Protein AF-A0A7C1NDU7-F1 (afdb_monomer)

Foldseek 3Di:
DDPVVVVVVVVVVVVVVVVVPVPPPVVVVVVVVVVVVVVVVVVVVVVVVVVVVVVVVVVVVVVVVVVVVVVVVVVVVVVVVVVVVVVVVVCVVVVPPCPDDDDCDCVQWPDDVVGPDTDPSNVVVVVVVVVVVVVVPDDDDDDDDDDDDPVD

Secondary structure (DSSP, 8-state):
--HHHHHHHHHHHHHHHHHSTTHHHHHHHHHHHHHHHHHHHHHHHHHHHHHHHHHHHHHHHHHHHHHHHHHHHHHHHHHHHHHHHHHHHHHHHHTT---------TTT-PBPTT--PBPHHHHHHHHHHHHHHHHHT------------TT-

Solvent-accessible surface area (backbone atoms only — not comparable to full-atom values): 9144 Å² total; per-residue (Å²): 134,62,71,68,59,53,55,50,52,53,51,52,54,53,55,55,58,62,67,68,68,67,58,67,62,57,50,54,51,52,51,52,53,49,53,54,46,51,56,49,48,55,53,46,51,53,52,49,53,52,48,53,51,53,49,52,55,48,54,50,49,53,52,51,50,52,50,50,53,54,50,50,52,51,52,51,52,51,51,48,54,52,50,53,49,52,51,50,49,51,47,56,59,73,62,55,74,83,87,78,88,83,79,88,44,73,94,65,53,55,59,53,87,90,44,88,58,72,43,72,68,34,51,56,51,51,51,55,52,50,52,51,53,58,74,64,70,65,95,79,87,86,85,87,83,87,83,74,64,100,84,93

Sequence (152 aa):
MNKNKIIFLVGAMFLIGLITNTGCATKKYVLGEAAALDQKIEGMETAVEENQKRIKEHDERLTTLGSLITQHQSELNQQKSELDSQISDVRRFAQGKLILQEILRNDEAKFEFESYELGGETKVALDRFVETLIAQNKGLYLEIQGHADSSG

Structure (mmCIF, N/CA/C/O backbone):
data_AF-A0A7C1NDU7-F1
#
_entry.id   AF-A0A7C1NDU7-F1
#
loop_
_atom_site.group_PDB
_atom_site.id
_atom_site.type_symbol
_atom_site.label_atom_id
_atom_site.label_alt_id
_atom_site.label_comp_id
_atom_site.label_asym_id
_atom_site.label_entity_id
_atom_site.label_seq_id
_atom_site.pdbx_PDB_ins_code
_atom_site.Cartn_x
_atom_site.Cartn_y
_atom_site.Cartn_z
_atom_site.occupancy
_atom_site.B_iso_or_equiv
_atom_site.auth_seq_id
_atom_site.auth_comp_id
_atom_site.auth_asym_id
_atom_site.auth_atom_id
_atom_site.pdbx_PDB_model_num
ATOM 1 N N . MET A 1 1 ? 75.231 -6.221 -103.189 1.00 53.34 1 MET A N 1
ATOM 2 C CA . MET A 1 1 ? 74.517 -6.630 -101.961 1.00 53.34 1 MET A CA 1
ATOM 3 C C . MET A 1 1 ? 73.070 -6.937 -102.340 1.00 53.34 1 MET A C 1
ATOM 5 O O . MET A 1 1 ? 72.410 -6.082 -102.911 1.00 53.34 1 MET A O 1
ATOM 9 N N . ASN A 1 2 ? 72.652 -8.197 -102.193 1.00 52.44 2 ASN A N 1
ATOM 10 C CA . ASN A 1 2 ? 71.520 -8.794 -102.917 1.00 52.44 2 ASN A CA 1
ATOM 11 C C . ASN A 1 2 ? 70.164 -8.162 -102.558 1.00 52.44 2 ASN A C 1
ATOM 13 O O . ASN A 1 2 ? 69.855 -8.019 -101.376 1.00 52.44 2 ASN A O 1
ATOM 17 N N . LYS A 1 3 ? 69.337 -7.861 -103.574 1.00 61.31 3 LYS A N 1
ATOM 18 C CA . LYS A 1 3 ? 67.985 -7.269 -103.449 1.00 61.31 3 LYS A CA 1
ATOM 19 C C . LYS A 1 3 ? 67.100 -7.987 -102.414 1.00 61.31 3 LYS A C 1
ATOM 21 O O . LYS A 1 3 ? 66.358 -7.332 -101.691 1.00 61.31 3 LYS A O 1
ATOM 26 N N . ASN A 1 4 ? 67.275 -9.299 -102.244 1.00 62.75 4 ASN A N 1
ATOM 27 C CA . ASN A 1 4 ? 66.545 -10.098 -101.253 1.00 62.75 4 ASN A CA 1
ATOM 28 C C . ASN A 1 4 ? 66.889 -9.739 -99.795 1.00 62.75 4 ASN A C 1
ATOM 30 O O . ASN A 1 4 ? 66.019 -9.825 -98.938 1.00 62.75 4 ASN A O 1
ATOM 34 N N . LYS A 1 5 ? 68.116 -9.282 -99.498 1.00 60.59 5 LYS A N 1
ATOM 35 C CA . LYS A 1 5 ? 68.491 -8.822 -98.146 1.00 60.59 5 LYS A CA 1
ATOM 36 C C . LYS A 1 5 ? 67.871 -7.466 -97.804 1.00 60.59 5 LYS A C 1
ATOM 38 O O . LYS A 1 5 ? 67.535 -7.242 -96.650 1.00 60.59 5 LYS A O 1
ATOM 43 N N . ILE A 1 6 ? 67.687 -6.590 -98.796 1.00 65.31 6 ILE A N 1
ATOM 44 C CA . ILE A 1 6 ? 67.031 -5.285 -98.614 1.00 65.31 6 ILE A CA 1
ATOM 45 C C . ILE A 1 6 ? 65.526 -5.478 -98.399 1.00 65.31 6 ILE A C 1
ATOM 47 O O . ILE A 1 6 ? 64.968 -4.884 -97.486 1.00 65.31 6 ILE A O 1
ATOM 51 N N . ILE A 1 7 ? 64.886 -6.373 -99.159 1.00 65.94 7 ILE A N 1
ATOM 52 C CA . ILE A 1 7 ? 63.466 -6.716 -98.971 1.00 65.94 7 ILE A CA 1
ATOM 53 C C . ILE A 1 7 ? 63.230 -7.343 -97.588 1.00 65.94 7 ILE A C 1
ATOM 55 O O . ILE A 1 7 ? 62.261 -6.999 -96.918 1.00 65.94 7 ILE A O 1
ATOM 59 N N . PHE A 1 8 ? 64.144 -8.199 -97.121 1.00 67.06 8 PHE A N 1
ATOM 60 C CA . PHE A 1 8 ? 64.045 -8.801 -95.790 1.00 67.06 8 PHE A CA 1
ATOM 61 C C . PHE A 1 8 ? 64.259 -7.779 -94.658 1.00 67.06 8 PHE A C 1
ATOM 63 O O . PHE A 1 8 ? 63.534 -7.804 -93.669 1.00 67.06 8 PHE A O 1
ATOM 70 N N . LEU A 1 9 ? 65.199 -6.837 -94.816 1.00 65.06 9 LEU A N 1
ATOM 71 C CA . LEU A 1 9 ? 65.431 -5.758 -93.845 1.00 65.06 9 LEU A CA 1
ATOM 72 C C . LEU A 1 9 ? 64.267 -4.760 -93.779 1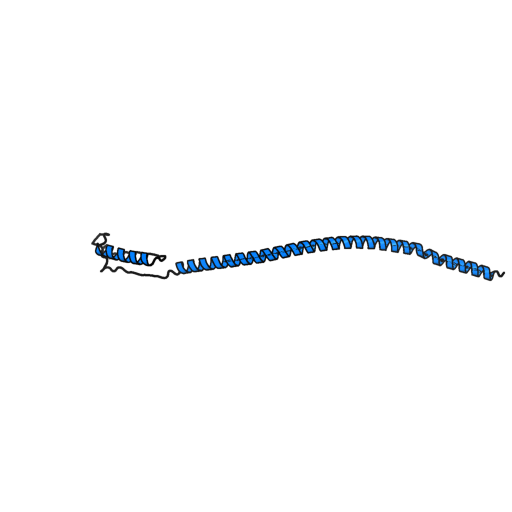.00 65.06 9 LEU A C 1
ATOM 74 O O . LEU A 1 9 ? 63.861 -4.374 -92.687 1.00 65.06 9 LEU A O 1
ATOM 78 N N . VAL A 1 10 ? 63.696 -4.381 -94.925 1.00 67.75 10 VAL A N 1
ATOM 79 C CA . VAL A 1 10 ? 62.535 -3.478 -94.986 1.00 67.75 10 VAL A CA 1
ATOM 80 C C . VAL A 1 10 ? 61.280 -4.167 -94.439 1.00 67.75 10 VAL A C 1
ATOM 82 O O . VAL A 1 10 ? 60.537 -3.556 -93.675 1.00 67.75 10 VAL A O 1
ATOM 85 N N . GLY A 1 11 ? 61.080 -5.454 -94.742 1.00 68.56 11 GLY A N 1
ATOM 86 C CA . GLY A 1 11 ? 59.982 -6.250 -94.186 1.00 68.56 11 GLY A CA 1
ATOM 87 C C . GLY A 1 11 ? 60.074 -6.421 -92.667 1.00 68.56 11 GLY A C 1
ATOM 88 O O . GLY A 1 11 ? 59.079 -6.241 -91.970 1.00 68.56 11 GLY A O 1
ATOM 89 N N . ALA A 1 12 ? 61.271 -6.689 -92.135 1.00 67.56 12 ALA A N 1
ATOM 90 C CA . ALA A 1 12 ? 61.493 -6.807 -90.694 1.00 67.56 12 ALA A CA 1
ATOM 91 C C . ALA A 1 12 ? 61.283 -5.472 -89.956 1.00 67.56 12 ALA A C 1
ATOM 93 O O . ALA A 1 12 ? 60.686 -5.449 -88.881 1.00 67.56 12 ALA A O 1
ATOM 94 N N . MET A 1 13 ? 61.702 -4.348 -90.545 1.00 63.81 13 MET A N 1
ATOM 95 C CA . MET A 1 13 ? 61.521 -3.016 -89.953 1.00 63.81 13 MET A CA 1
ATOM 96 C C . MET A 1 13 ? 60.047 -2.572 -89.955 1.00 63.81 13 MET A C 1
ATOM 98 O O . MET A 1 13 ? 59.593 -1.938 -89.003 1.00 63.81 13 MET A O 1
ATOM 102 N N . PHE A 1 14 ? 59.275 -2.968 -90.972 1.00 63.19 14 PHE A N 1
ATOM 103 C CA . PHE A 1 14 ? 57.832 -2.717 -91.037 1.00 63.19 14 PHE A CA 1
ATOM 104 C C . PHE A 1 14 ? 57.047 -3.581 -90.036 1.00 63.19 14 PHE A C 1
ATOM 106 O O . PHE A 1 14 ? 56.108 -3.096 -89.405 1.00 63.19 14 PHE A O 1
ATOM 113 N N . LEU A 1 15 ? 57.469 -4.834 -89.819 1.00 61.66 15 LEU A N 1
ATOM 114 C CA . LEU A 1 15 ? 56.872 -5.707 -88.804 1.00 61.66 15 LEU A CA 1
ATOM 115 C C . LEU A 1 15 ? 57.113 -5.183 -87.378 1.00 61.66 15 LEU A C 1
ATOM 117 O O . LEU A 1 15 ? 56.211 -5.228 -86.548 1.00 61.66 15 LEU A O 1
ATOM 121 N N . ILE A 1 16 ? 58.302 -4.639 -87.101 1.00 61.06 16 ILE A N 1
ATOM 122 C CA . ILE A 1 16 ? 58.634 -4.056 -85.791 1.00 61.06 16 ILE A CA 1
ATOM 123 C C . ILE A 1 16 ? 57.856 -2.748 -85.553 1.00 61.06 16 ILE A C 1
ATOM 125 O O . ILE A 1 16 ? 57.397 -2.509 -84.438 1.00 61.06 16 ILE A O 1
ATOM 129 N N . GLY A 1 17 ? 57.626 -1.938 -86.594 1.00 58.34 17 GLY A N 1
ATOM 130 C CA . GLY A 1 17 ? 56.804 -0.722 -86.508 1.00 58.34 17 GLY A CA 1
ATOM 131 C C . GLY A 1 17 ? 55.307 -0.974 -86.265 1.00 58.34 17 GLY A C 1
ATOM 132 O O . GLY A 1 17 ? 54.624 -0.118 -85.707 1.00 58.34 17 GLY A O 1
ATOM 133 N N . LEU A 1 18 ? 54.791 -2.151 -86.633 1.00 58.00 18 LEU A N 1
ATOM 134 C CA . LEU A 1 18 ? 53.392 -2.535 -86.393 1.00 58.00 18 LEU A CA 1
ATOM 135 C C . LEU A 1 18 ? 53.131 -3.011 -84.954 1.00 58.00 18 LEU A C 1
ATOM 137 O O . LEU A 1 18 ? 52.009 -2.883 -84.469 1.00 58.00 18 LEU A O 1
ATOM 141 N N . ILE A 1 19 ? 54.151 -3.508 -84.247 1.00 58.19 19 ILE A N 1
ATOM 142 C CA . ILE A 1 19 ? 54.003 -4.042 -82.880 1.00 58.19 19 ILE A CA 1
ATOM 143 C C . ILE A 1 19 ? 54.105 -2.930 -81.818 1.00 58.19 19 ILE A C 1
ATOM 145 O O . ILE A 1 19 ? 53.582 -3.074 -80.717 1.00 58.19 19 ILE A O 1
ATOM 149 N N . THR A 1 20 ? 54.705 -1.780 -82.136 1.00 55.38 20 THR A N 1
ATOM 150 C CA . THR A 1 20 ? 54.862 -0.666 -81.180 1.00 55.38 20 THR A CA 1
ATOM 151 C C . THR A 1 20 ? 53.659 0.281 -81.108 1.00 55.38 20 THR A C 1
ATOM 153 O O . THR A 1 20 ? 53.601 1.114 -80.205 1.00 55.38 20 THR A O 1
ATOM 156 N N . ASN A 1 21 ? 52.668 0.149 -82.000 1.00 53.75 21 ASN A N 1
ATOM 157 C CA . ASN A 1 21 ? 51.546 1.094 -82.103 1.00 53.75 21 ASN A CA 1
ATOM 158 C C . ASN A 1 21 ? 50.274 0.675 -81.332 1.00 53.75 21 ASN A C 1
ATOM 160 O O . ASN A 1 21 ? 49.313 1.437 -81.251 1.00 53.75 21 ASN A O 1
ATOM 164 N N . THR A 1 22 ? 50.252 -0.513 -80.720 1.00 57.31 22 THR A N 1
ATOM 165 C CA . THR A 1 22 ? 49.107 -1.011 -79.930 1.00 57.31 22 THR A CA 1
ATOM 166 C C . THR A 1 22 ? 49.165 -0.635 -78.443 1.00 57.31 22 THR A C 1
ATOM 168 O O . THR A 1 22 ? 48.233 -0.938 -77.705 1.00 57.31 22 THR A O 1
ATOM 171 N N . GLY A 1 23 ? 50.213 0.066 -77.987 1.00 53.75 23 GLY A N 1
ATOM 172 C CA . GLY A 1 23 ? 50.421 0.412 -76.571 1.00 53.75 23 GLY A CA 1
ATOM 173 C C . GLY A 1 23 ? 49.801 1.735 -76.095 1.00 53.75 23 GLY A C 1
ATOM 174 O O . GLY A 1 23 ? 49.668 1.944 -74.892 1.00 53.75 23 GLY A O 1
ATOM 175 N N . CYS A 1 24 ? 49.402 2.642 -76.994 1.00 57.25 24 CYS A N 1
ATOM 176 C CA . CYS A 1 24 ? 48.897 3.967 -76.597 1.00 57.25 24 CYS A CA 1
ATOM 177 C C . CYS A 1 24 ? 47.388 4.000 -76.291 1.00 57.25 24 CYS A C 1
ATOM 179 O O . CYS A 1 24 ? 46.949 4.835 -75.500 1.00 57.25 24 CYS A O 1
ATOM 181 N N . ALA A 1 25 ? 46.589 3.088 -76.857 1.00 55.19 25 ALA A N 1
ATOM 182 C CA . ALA A 1 25 ? 45.142 3.039 -76.615 1.00 55.19 25 ALA A CA 1
ATOM 183 C C . ALA A 1 25 ? 44.784 2.270 -75.329 1.00 55.19 25 ALA A C 1
ATOM 185 O O . ALA A 1 25 ? 44.011 2.764 -74.509 1.00 55.19 25 ALA A O 1
ATOM 186 N N . THR A 1 26 ? 45.410 1.116 -75.089 1.00 58.38 26 THR A N 1
ATOM 187 C CA . THR A 1 26 ? 45.248 0.328 -73.853 1.00 58.38 26 THR A CA 1
ATOM 188 C C . THR A 1 26 ? 45.771 1.070 -72.631 1.00 58.38 26 THR A C 1
ATOM 190 O O . THR A 1 26 ? 45.133 1.029 -71.588 1.00 58.38 26 THR A O 1
ATOM 193 N N . LYS A 1 27 ? 46.868 1.828 -72.747 1.00 57.56 27 LYS A N 1
ATOM 194 C CA . LYS A 1 27 ? 47.390 2.618 -71.623 1.00 57.56 27 LYS A CA 1
ATOM 195 C C . LYS A 1 27 ? 46.431 3.737 -71.205 1.00 57.56 27 LYS A C 1
ATOM 197 O O . LYS A 1 27 ? 46.242 3.942 -70.015 1.00 57.56 27 LYS A O 1
ATOM 202 N N . LYS A 1 28 ? 45.788 4.432 -72.154 1.00 60.66 28 LYS A N 1
ATOM 203 C CA . LYS A 1 28 ? 44.795 5.478 -71.843 1.00 60.66 28 LYS A CA 1
ATOM 204 C C . LYS A 1 28 ? 43.514 4.896 -71.235 1.00 60.66 28 LYS A C 1
ATOM 206 O O . LYS A 1 28 ? 42.971 5.491 -70.313 1.00 60.66 28 LYS A O 1
ATOM 211 N N . TYR A 1 29 ? 43.063 3.742 -71.727 1.00 63.91 29 TYR A N 1
ATOM 212 C CA . TYR A 1 29 ? 41.907 3.031 -71.180 1.00 63.91 29 TYR A CA 1
ATOM 213 C C . TYR A 1 29 ? 42.175 2.536 -69.746 1.00 63.91 29 TYR A C 1
ATOM 215 O O . TYR A 1 29 ? 41.411 2.852 -68.842 1.00 63.91 29 TYR A O 1
ATOM 223 N N . VAL A 1 30 ? 43.323 1.890 -69.507 1.00 64.69 30 VAL A N 1
ATOM 224 C CA . VAL A 1 30 ? 43.740 1.431 -68.168 1.00 64.69 30 VAL A CA 1
ATOM 225 C C . VAL A 1 30 ? 43.979 2.599 -67.207 1.00 64.69 30 VAL A C 1
ATOM 227 O O . VAL A 1 30 ? 43.598 2.506 -66.049 1.00 64.69 30 VAL A O 1
ATOM 230 N N . LEU A 1 31 ? 44.555 3.718 -67.662 1.00 64.44 31 LEU A N 1
ATOM 231 C CA . LEU A 1 31 ? 44.708 4.922 -66.832 1.00 64.44 31 LEU A CA 1
ATOM 232 C C . LEU A 1 31 ? 43.358 5.562 -66.478 1.00 64.44 31 LEU A C 1
ATOM 234 O O . LEU A 1 31 ? 43.199 6.051 -65.366 1.00 64.44 31 LEU A O 1
ATOM 238 N N . GLY A 1 32 ? 42.390 5.557 -67.399 1.00 68.06 32 GLY A N 1
ATOM 239 C CA . GLY A 1 32 ? 41.041 6.064 -67.139 1.00 68.06 32 GLY A CA 1
ATOM 240 C C . GLY A 1 32 ? 40.260 5.185 -66.160 1.00 68.06 32 GLY A C 1
ATOM 241 O O . GLY A 1 32 ? 39.608 5.704 -65.260 1.00 68.06 32 GLY A O 1
ATOM 242 N N . GLU A 1 33 ? 40.361 3.863 -66.298 1.00 66.19 33 GLU A N 1
ATOM 243 C CA . GLU A 1 33 ? 39.688 2.906 -65.414 1.00 66.19 33 GLU A CA 1
ATOM 244 C C . GLU A 1 33 ? 40.368 2.816 -64.036 1.00 66.19 33 GLU A C 1
ATOM 246 O O . GLU A 1 33 ? 39.677 2.714 -63.027 1.00 66.19 33 GLU A O 1
ATOM 251 N N . ALA A 1 34 ? 41.695 2.980 -63.965 1.00 66.44 34 ALA A N 1
ATOM 252 C CA . ALA A 1 34 ? 42.424 3.154 -62.707 1.00 66.44 34 ALA A CA 1
ATOM 253 C C . ALA A 1 34 ? 42.062 4.474 -62.004 1.00 66.44 34 ALA A C 1
ATOM 255 O O . ALA A 1 34 ? 41.830 4.465 -60.804 1.00 66.44 34 ALA A O 1
ATOM 256 N N . ALA A 1 35 ? 41.921 5.586 -62.735 1.00 65.62 35 ALA A N 1
ATOM 257 C CA . ALA A 1 35 ? 41.476 6.857 -62.154 1.00 65.62 35 ALA A CA 1
ATOM 258 C C . ALA A 1 35 ? 40.023 6.795 -61.639 1.00 65.62 35 ALA A C 1
ATOM 260 O O . ALA A 1 35 ? 39.710 7.347 -60.587 1.00 65.62 35 ALA A O 1
ATOM 261 N N . ALA A 1 36 ? 39.135 6.093 -62.351 1.00 68.12 36 ALA A N 1
ATOM 262 C CA . ALA A 1 36 ? 37.768 5.844 -61.891 1.00 68.12 36 ALA A CA 1
ATOM 263 C C . ALA A 1 36 ? 37.724 4.909 -60.667 1.00 68.12 36 ALA A C 1
ATOM 265 O O . ALA A 1 36 ? 36.869 5.068 -59.794 1.00 68.12 36 ALA A O 1
ATOM 266 N N . LEU A 1 37 ? 38.642 3.940 -60.593 1.00 63.75 37 LEU A N 1
ATOM 267 C CA . LEU A 1 37 ? 38.791 3.050 -59.446 1.00 63.75 37 LEU A CA 1
ATOM 268 C C . LEU A 1 37 ? 39.339 3.794 -58.222 1.00 63.75 37 LEU A C 1
ATOM 270 O O . LEU A 1 37 ? 38.772 3.625 -57.149 1.00 63.75 37 LEU A O 1
ATOM 274 N N . ASP A 1 38 ? 40.343 4.657 -58.381 1.00 65.50 38 ASP A N 1
ATOM 275 C CA . ASP A 1 38 ? 40.884 5.503 -57.306 1.00 65.50 38 ASP A CA 1
ATOM 276 C C . ASP A 1 38 ? 39.804 6.424 -56.728 1.00 65.50 38 ASP A C 1
ATOM 278 O O . ASP A 1 38 ? 39.615 6.464 -55.516 1.00 65.50 38 ASP A O 1
ATOM 282 N N . GLN A 1 39 ? 39.003 7.074 -57.582 1.00 72.75 39 GLN A N 1
ATOM 283 C CA . GLN A 1 39 ? 37.885 7.910 -57.129 1.00 72.75 39 GLN A CA 1
ATOM 284 C C . GLN A 1 39 ? 36.831 7.101 -56.349 1.00 72.75 39 GLN A C 1
ATOM 286 O O . GLN A 1 39 ? 36.228 7.592 -55.392 1.00 72.75 39 GLN A O 1
ATOM 291 N N . LYS A 1 40 ? 36.592 5.845 -56.745 1.00 73.69 40 LYS A N 1
ATOM 292 C CA . LYS A 1 40 ? 35.685 4.943 -56.027 1.00 73.69 40 LYS A CA 1
ATOM 293 C C . LYS A 1 40 ? 36.292 4.457 -54.708 1.00 73.69 40 LYS A C 1
ATOM 295 O O . LYS A 1 40 ? 35.547 4.320 -53.743 1.00 73.69 40 LYS A O 1
ATOM 300 N N . ILE A 1 41 ? 37.600 4.204 -54.661 1.00 73.12 41 ILE A N 1
ATOM 301 C CA . ILE A 1 41 ? 38.328 3.821 -53.446 1.00 73.12 41 ILE A CA 1
ATOM 302 C C . ILE A 1 41 ? 38.298 4.972 -52.441 1.00 73.12 41 ILE A C 1
ATOM 304 O O . ILE A 1 41 ? 37.877 4.745 -51.317 1.00 73.12 41 ILE A O 1
ATOM 308 N N . GLU A 1 42 ? 38.599 6.202 -52.853 1.00 71.25 42 GLU A N 1
ATOM 309 C CA . GLU A 1 42 ? 38.541 7.395 -51.994 1.00 71.25 42 GLU A CA 1
ATOM 310 C C . GLU A 1 42 ? 37.117 7.639 -51.448 1.00 71.25 42 GLU A C 1
ATOM 312 O O . GLU A 1 42 ? 36.912 7.913 -50.260 1.00 71.25 42 GLU A O 1
ATOM 317 N N . GLY A 1 43 ? 36.094 7.445 -52.289 1.00 73.50 43 GLY A N 1
ATOM 318 C CA . GLY A 1 43 ? 34.693 7.490 -51.860 1.00 73.50 43 GLY A CA 1
ATOM 319 C C . GLY A 1 43 ? 34.307 6.355 -50.901 1.00 73.50 43 GLY A C 1
ATOM 320 O O . GLY A 1 43 ? 33.524 6.569 -49.975 1.00 73.50 43 GLY A O 1
ATOM 321 N N . MET A 1 44 ? 34.861 5.152 -51.087 1.00 70.56 44 MET A N 1
ATOM 322 C CA . MET A 1 44 ? 34.661 4.019 -50.180 1.00 70.56 44 MET A CA 1
ATOM 323 C C . MET A 1 44 ? 35.397 4.209 -48.853 1.00 70.56 44 MET A C 1
ATOM 325 O O . MET A 1 44 ? 34.820 3.890 -47.821 1.00 70.56 44 MET A O 1
ATOM 329 N N . GLU A 1 45 ? 36.614 4.748 -48.853 1.00 74.88 45 GLU A N 1
ATOM 330 C CA . GLU A 1 45 ? 37.364 5.093 -47.641 1.00 74.88 45 GLU A CA 1
ATOM 331 C C . GLU A 1 45 ? 36.591 6.123 -46.815 1.00 74.88 45 GLU A C 1
ATOM 333 O O . GLU A 1 45 ? 36.310 5.878 -45.643 1.00 74.88 45 GLU A O 1
ATOM 338 N N . THR A 1 46 ? 36.102 7.188 -47.456 1.00 82.50 46 THR A N 1
ATOM 339 C CA . THR A 1 46 ? 35.257 8.203 -46.807 1.00 82.50 46 THR A CA 1
ATOM 340 C C . THR A 1 46 ? 33.974 7.594 -46.223 1.00 82.50 46 THR A C 1
ATOM 342 O O . THR A 1 46 ? 33.610 7.855 -45.076 1.00 82.50 46 THR A O 1
ATOM 345 N N . ALA A 1 47 ? 33.289 6.733 -46.983 1.00 81.12 47 A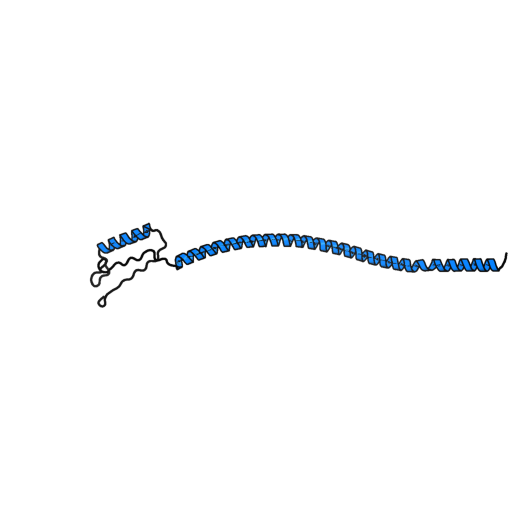LA A N 1
ATOM 346 C CA . ALA A 1 47 ? 32.074 6.063 -46.517 1.00 81.12 47 ALA A CA 1
ATOM 347 C C . ALA A 1 47 ? 32.347 5.060 -45.380 1.00 81.12 47 ALA A C 1
ATOM 349 O O . ALA A 1 47 ? 31.502 4.862 -44.502 1.00 81.12 47 ALA A O 1
ATOM 350 N N . VAL A 1 48 ? 33.507 4.401 -45.380 1.00 90.81 48 VAL A N 1
ATOM 351 C CA . VAL A 1 48 ? 33.933 3.501 -44.302 1.00 90.81 48 VAL A CA 1
ATOM 352 C C . VAL A 1 48 ? 34.234 4.299 -43.038 1.00 90.81 48 VAL A C 1
ATOM 354 O O . VAL A 1 48 ? 33.755 3.912 -41.974 1.00 90.81 48 VAL A O 1
ATOM 357 N N . GLU A 1 49 ? 34.943 5.424 -43.136 1.00 86.81 49 GLU A N 1
ATOM 358 C CA . GLU A 1 49 ? 35.208 6.315 -42.001 1.00 86.81 49 GLU A CA 1
ATOM 359 C C . GLU A 1 49 ? 33.914 6.867 -41.387 1.00 86.81 49 GLU A C 1
ATOM 361 O O . GLU A 1 49 ? 33.731 6.814 -40.166 1.00 86.81 49 GLU A O 1
ATOM 366 N N . GLU A 1 50 ? 32.968 7.324 -42.214 1.00 91.38 50 GLU A N 1
ATOM 367 C CA . GLU A 1 50 ? 31.668 7.812 -41.744 1.00 91.38 50 GLU A CA 1
ATOM 368 C C . GLU A 1 50 ? 30.864 6.703 -41.051 1.00 91.38 50 GLU A C 1
ATOM 370 O O . GLU A 1 50 ? 30.308 6.908 -39.968 1.00 91.38 50 GLU A O 1
ATOM 375 N N . ASN A 1 51 ? 30.838 5.496 -41.621 1.00 88.38 51 ASN A N 1
ATOM 376 C CA . ASN A 1 51 ? 30.164 4.361 -40.995 1.00 88.38 51 ASN A CA 1
ATOM 377 C C . ASN A 1 51 ? 30.840 3.934 -39.688 1.00 88.38 51 ASN A C 1
ATOM 379 O O . ASN A 1 51 ? 30.139 3.668 -38.715 1.00 88.38 51 ASN A O 1
ATOM 383 N N . GLN A 1 52 ? 32.173 3.920 -39.613 1.00 91.00 52 GLN A N 1
ATOM 384 C CA . GLN A 1 52 ? 32.894 3.646 -38.366 1.00 91.00 52 GLN A CA 1
ATOM 385 C C . GLN A 1 52 ? 32.574 4.683 -37.288 1.00 91.00 52 GLN A C 1
ATOM 387 O O . GLN A 1 52 ? 32.383 4.321 -36.126 1.00 91.00 52 GLN A O 1
ATOM 392 N N . LYS A 1 53 ? 32.469 5.964 -37.658 1.00 92.75 53 LYS A N 1
ATOM 393 C CA . LYS A 1 53 ? 32.057 7.026 -36.736 1.00 92.75 53 LYS A CA 1
ATOM 394 C C . LYS A 1 53 ? 30.633 6.800 -36.224 1.00 92.75 53 LYS A C 1
ATOM 396 O O . LYS A 1 53 ? 30.416 6.809 -35.016 1.00 92.75 53 LYS A O 1
ATOM 401 N N . ARG A 1 54 ? 29.681 6.523 -37.120 1.00 93.25 54 ARG A N 1
ATOM 402 C CA . ARG A 1 54 ? 28.284 6.230 -36.755 1.00 93.25 54 ARG A CA 1
ATOM 403 C C . ARG A 1 54 ? 28.156 4.994 -35.866 1.00 93.25 54 ARG A C 1
ATOM 405 O O . ARG A 1 54 ? 27.347 4.995 -34.945 1.00 93.25 54 ARG A O 1
ATOM 412 N N . ILE A 1 55 ? 28.953 3.954 -36.121 1.00 94.00 55 ILE A N 1
ATOM 413 C CA . ILE A 1 55 ? 28.991 2.745 -35.288 1.00 94.00 55 ILE A CA 1
ATOM 414 C C . ILE A 1 55 ? 29.463 3.089 -33.872 1.00 94.00 55 ILE A C 1
ATOM 416 O O . ILE A 1 55 ? 28.805 2.693 -32.918 1.00 94.00 55 I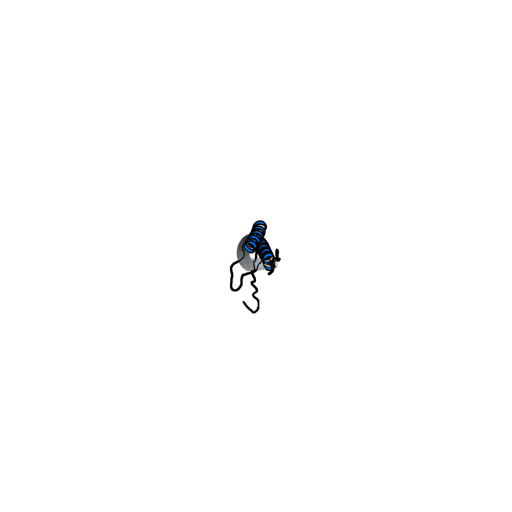LE A O 1
ATOM 420 N N . LYS A 1 56 ? 30.524 3.894 -33.720 1.00 93.75 56 LYS A N 1
ATOM 421 C CA . LYS A 1 56 ? 30.984 4.350 -32.395 1.00 93.75 56 LYS A CA 1
ATOM 422 C C . LYS A 1 56 ? 29.910 5.146 -31.651 1.00 93.75 56 LYS A C 1
ATOM 424 O O . LYS A 1 56 ? 29.638 4.867 -30.489 1.00 93.75 56 LYS A O 1
ATOM 429 N N . GLU A 1 57 ? 29.253 6.084 -32.332 1.00 94.38 57 GLU A N 1
ATOM 430 C CA . GLU A 1 57 ? 28.149 6.857 -31.744 1.00 94.38 57 GLU A CA 1
ATOM 431 C C . GLU A 1 57 ? 26.970 5.956 -31.332 1.00 94.38 57 GLU A C 1
ATOM 433 O O . GLU A 1 57 ? 26.319 6.190 -30.313 1.00 94.38 57 GLU A O 1
ATOM 438 N N . HIS A 1 58 ? 26.678 4.913 -32.112 1.00 94.44 58 HIS A N 1
ATOM 439 C CA . HIS A 1 58 ? 25.650 3.932 -31.775 1.00 94.44 58 HIS A CA 1
ATOM 440 C C . HIS A 1 58 ? 26.047 3.069 -30.570 1.00 94.44 58 HIS A C 1
ATOM 442 O O . HIS A 1 58 ? 25.203 2.862 -29.702 1.00 94.44 58 HIS A O 1
ATOM 448 N N . ASP A 1 59 ? 27.297 2.618 -30.472 1.00 93.25 59 ASP A N 1
ATOM 449 C CA . ASP A 1 59 ? 27.795 1.842 -29.327 1.00 93.25 59 ASP A CA 1
ATOM 450 C C . ASP A 1 59 ? 27.722 2.645 -28.021 1.00 93.25 59 ASP A C 1
ATOM 452 O O . ASP A 1 59 ? 27.296 2.125 -26.984 1.00 93.25 59 ASP A O 1
ATOM 456 N N . GLU A 1 60 ? 28.054 3.937 -28.071 1.00 95.31 60 GLU A N 1
ATOM 457 C CA . GLU A 1 60 ? 27.895 4.848 -26.934 1.00 95.31 60 GLU A CA 1
ATOM 458 C C . GLU A 1 60 ? 26.424 4.963 -26.520 1.00 95.31 60 GLU A C 1
ATOM 460 O O . GLU A 1 60 ? 26.090 4.773 -25.348 1.00 95.31 60 GLU A O 1
ATOM 465 N N . ARG A 1 61 ? 25.519 5.189 -27.484 1.00 95.69 61 ARG A N 1
ATOM 466 C CA . ARG A 1 61 ? 24.072 5.253 -27.217 1.00 95.69 61 ARG A CA 1
ATOM 467 C C . ARG A 1 61 ? 23.539 3.949 -26.637 1.00 95.69 61 ARG A C 1
ATOM 469 O O . ARG A 1 61 ? 22.775 3.994 -25.680 1.00 95.69 61 ARG A O 1
ATOM 476 N N . LEU A 1 62 ? 23.933 2.800 -27.182 1.00 95.12 62 LEU A N 1
ATOM 477 C CA . LEU A 1 62 ? 23.522 1.486 -26.682 1.00 95.12 62 LEU A CA 1
ATOM 478 C C . LEU A 1 62 ? 24.012 1.260 -25.251 1.00 95.12 62 LEU A C 1
ATOM 480 O O . LEU A 1 62 ? 23.254 0.768 -24.417 1.00 95.12 62 LEU A O 1
ATOM 484 N N . THR A 1 63 ? 25.234 1.694 -24.940 1.00 95.44 63 THR A N 1
ATOM 485 C CA . THR A 1 63 ? 25.779 1.656 -23.578 1.00 95.44 63 THR A CA 1
ATOM 486 C C . THR A 1 63 ? 24.962 2.537 -22.630 1.00 95.44 63 THR A C 1
ATOM 488 O O . THR A 1 63 ? 24.578 2.094 -21.545 1.00 95.44 63 THR A O 1
ATOM 491 N N . THR A 1 64 ? 24.622 3.763 -23.042 1.00 95.38 64 THR A N 1
ATOM 492 C CA . THR A 1 64 ? 23.754 4.655 -22.257 1.00 95.38 64 THR A CA 1
ATOM 493 C C . THR A 1 64 ? 22.360 4.060 -22.052 1.00 95.38 64 THR A C 1
ATOM 495 O O . THR A 1 64 ? 21.864 4.053 -20.927 1.00 95.38 64 THR A O 1
ATOM 498 N N . LEU A 1 65 ? 21.737 3.518 -23.103 1.00 95.00 65 LEU A N 1
ATOM 499 C CA . LEU A 1 65 ? 20.426 2.871 -23.011 1.00 95.00 65 LEU A CA 1
ATOM 500 C C . LEU A 1 65 ? 20.467 1.664 -22.067 1.00 95.00 65 LEU A C 1
ATOM 502 O O . LEU A 1 65 ? 19.572 1.517 -21.241 1.00 95.00 65 LEU A O 1
ATOM 506 N N . GLY A 1 66 ? 21.510 0.834 -22.135 1.00 95.38 66 GLY A N 1
ATOM 507 C CA . GLY A 1 66 ? 21.693 -0.298 -21.224 1.00 95.38 66 GLY A CA 1
ATOM 508 C C . GLY A 1 66 ? 21.797 0.132 -19.757 1.00 95.38 66 GLY A C 1
ATOM 509 O O . GLY A 1 66 ? 21.192 -0.494 -18.882 1.00 95.38 66 GLY A O 1
ATOM 510 N N . SER A 1 67 ? 22.494 1.240 -19.492 1.00 94.44 67 SER A N 1
ATOM 511 C CA . SER A 1 67 ? 22.571 1.842 -18.156 1.00 94.44 67 SER A CA 1
ATOM 512 C C . SER A 1 67 ? 21.200 2.328 -17.670 1.00 94.44 67 SER A C 1
ATOM 514 O O . SER A 1 67 ? 20.763 1.946 -16.585 1.00 94.44 67 SER A O 1
ATOM 516 N N . LEU A 1 68 ? 20.470 3.083 -18.500 1.00 95.44 68 LEU A N 1
ATOM 517 C CA . LEU A 1 68 ? 19.130 3.585 -18.169 1.00 95.44 68 LEU A CA 1
ATOM 518 C C . LEU A 1 68 ? 18.125 2.453 -17.930 1.00 95.44 68 LEU A C 1
ATOM 520 O O . LEU A 1 68 ? 17.350 2.513 -16.981 1.00 95.44 68 LEU A O 1
ATOM 524 N N . ILE A 1 69 ? 18.156 1.396 -18.746 1.00 95.19 69 ILE A N 1
ATOM 525 C CA . ILE A 1 69 ? 17.311 0.207 -18.558 1.00 95.19 69 ILE A CA 1
ATOM 526 C C . ILE A 1 69 ? 17.614 -0.452 -17.211 1.00 95.19 69 ILE A C 1
ATOM 528 O O . ILE A 1 69 ? 16.693 -0.790 -16.471 1.00 95.19 69 ILE A O 1
ATOM 532 N N . THR A 1 70 ? 18.895 -0.606 -16.871 1.00 93.94 70 THR A N 1
ATOM 533 C CA . THR A 1 70 ? 19.307 -1.196 -15.589 1.00 93.94 70 THR A CA 1
ATOM 534 C C . THR A 1 70 ? 18.853 -0.336 -14.409 1.00 93.94 70 THR A C 1
ATOM 536 O O . THR A 1 70 ? 18.335 -0.863 -13.422 1.00 93.94 70 THR A O 1
ATOM 539 N N . GLN A 1 71 ? 18.984 0.987 -14.522 1.00 93.75 71 GLN A N 1
ATOM 540 C CA . GLN A 1 71 ? 18.516 1.929 -13.510 1.00 93.75 71 GLN A CA 1
ATOM 541 C C . GLN A 1 71 ? 16.993 1.856 -13.335 1.00 93.75 71 GLN A C 1
ATOM 543 O O . GLN A 1 71 ? 16.515 1.659 -12.219 1.00 93.75 71 GLN A O 1
ATOM 548 N N . HIS A 1 72 ? 16.229 1.925 -14.426 1.00 93.62 72 HIS A N 1
ATOM 549 C CA . HIS A 1 72 ? 14.772 1.826 -14.373 1.00 93.62 72 HIS A CA 1
ATOM 550 C C . HIS A 1 72 ? 14.299 0.476 -13.841 1.00 93.62 72 HIS A C 1
ATOM 552 O O . HIS A 1 72 ? 13.326 0.423 -13.097 1.00 93.62 72 HIS A O 1
ATOM 558 N N . GLN A 1 73 ? 14.993 -0.620 -14.153 1.00 93.19 73 GLN A N 1
ATOM 559 C CA . GLN A 1 73 ? 14.672 -1.923 -13.575 1.00 93.19 73 GLN A CA 1
ATOM 560 C C . GLN A 1 73 ? 14.839 -1.917 -12.049 1.00 93.19 73 GLN A C 1
ATOM 562 O O . GLN A 1 73 ? 14.014 -2.495 -11.341 1.00 93.19 73 GLN A O 1
ATOM 567 N N . SER A 1 74 ? 15.878 -1.255 -11.533 1.00 90.94 74 SER A N 1
ATOM 568 C CA . SER A 1 74 ? 16.080 -1.087 -10.091 1.00 90.94 74 SER A CA 1
ATOM 569 C C . SER A 1 74 ? 14.973 -0.239 -9.457 1.00 90.94 74 SER A C 1
ATOM 571 O O . SER A 1 74 ? 14.400 -0.646 -8.448 1.00 90.94 74 SER A O 1
ATOM 573 N N . GLU A 1 75 ? 14.637 0.904 -10.058 1.00 91.62 75 GLU A N 1
ATOM 574 C CA 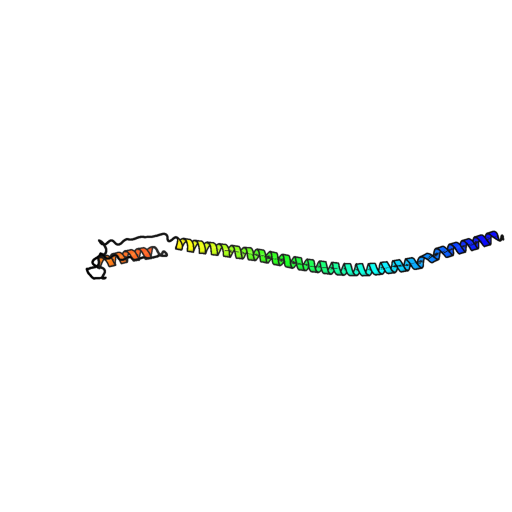. GLU A 1 75 ? 13.568 1.799 -9.588 1.00 91.62 75 GLU A CA 1
ATOM 575 C C . GLU A 1 75 ? 12.201 1.098 -9.588 1.00 91.62 75 GLU A C 1
ATOM 577 O O . GLU A 1 75 ? 11.470 1.157 -8.601 1.00 91.62 75 GLU A O 1
ATOM 582 N N . LEU A 1 76 ? 11.872 0.363 -10.656 1.00 92.06 76 LEU A N 1
ATOM 583 C CA . LEU A 1 76 ? 10.631 -0.407 -10.757 1.00 92.06 76 LEU A CA 1
ATOM 584 C C . LEU A 1 76 ? 10.566 -1.531 -9.722 1.00 92.06 76 LEU A C 1
ATOM 586 O O . LEU A 1 76 ? 9.507 -1.773 -9.147 1.00 92.06 76 LEU A O 1
ATOM 590 N N . ASN A 1 77 ? 11.683 -2.210 -9.456 1.00 91.69 77 ASN A N 1
ATOM 591 C CA . ASN A 1 77 ? 11.734 -3.240 -8.420 1.00 91.69 77 ASN A CA 1
ATOM 592 C C . ASN A 1 77 ? 11.513 -2.644 -7.021 1.00 91.69 77 ASN A C 1
ATOM 594 O O . ASN A 1 77 ? 10.805 -3.243 -6.211 1.00 91.69 77 ASN A O 1
ATOM 598 N N . GLN A 1 78 ? 12.073 -1.463 -6.745 1.00 89.25 78 GLN A N 1
ATOM 599 C CA . GLN A 1 78 ? 11.843 -0.738 -5.492 1.00 89.25 78 GLN A CA 1
ATOM 600 C C . GLN A 1 78 ? 10.379 -0.304 -5.354 1.00 89.25 78 GLN A C 1
ATOM 602 O O . GLN A 1 78 ? 9.747 -0.625 -4.349 1.00 89.25 78 GLN A O 1
ATOM 607 N N . GLN A 1 79 ? 9.810 0.325 -6.386 1.00 90.56 79 GLN A N 1
ATOM 608 C CA . GLN A 1 79 ? 8.401 0.736 -6.400 1.00 90.56 79 GLN A CA 1
ATOM 609 C C . GLN A 1 79 ? 7.452 -0.452 -6.243 1.00 90.56 79 GLN A C 1
ATOM 611 O O . GLN A 1 79 ? 6.474 -0.369 -5.505 1.00 90.56 79 GLN A O 1
ATOM 616 N N . LYS A 1 80 ? 7.746 -1.580 -6.899 1.00 91.31 80 LYS A N 1
ATOM 617 C CA . LYS A 1 80 ? 6.965 -2.809 -6.745 1.00 91.31 80 LYS A CA 1
ATOM 618 C C . LYS A 1 80 ? 7.001 -3.313 -5.305 1.00 91.31 80 LYS A C 1
ATOM 620 O O . LYS A 1 80 ? 5.953 -3.643 -4.766 1.00 91.31 80 LYS A O 1
ATOM 625 N N . SER A 1 81 ? 8.177 -3.344 -4.679 1.00 84.62 81 SER A N 1
ATOM 626 C CA . SER A 1 81 ? 8.309 -3.758 -3.278 1.00 84.62 81 SER A CA 1
ATOM 627 C C . SER A 1 81 ? 7.530 -2.843 -2.331 1.00 84.62 81 SER A C 1
ATOM 629 O O . SER A 1 81 ? 6.918 -3.324 -1.379 1.00 84.62 81 SER A O 1
ATOM 631 N N . GLU A 1 82 ? 7.550 -1.533 -2.573 1.00 85.50 82 GLU A N 1
ATOM 632 C CA . GLU A 1 82 ? 6.801 -0.561 -1.776 1.00 85.50 82 GLU A CA 1
ATOM 633 C C . GLU A 1 82 ? 5.288 -0.729 -1.963 1.00 85.50 82 GLU A C 1
ATOM 635 O O . GLU A 1 82 ? 4.543 -0.796 -0.984 1.00 85.50 82 GLU A O 1
ATOM 640 N N . LEU A 1 83 ? 4.835 -0.895 -3.207 1.00 87.19 83 LEU A N 1
ATOM 641 C CA . LEU A 1 83 ? 3.435 -1.151 -3.528 1.00 87.19 83 LEU A CA 1
ATOM 642 C C . LEU A 1 83 ? 2.942 -2.472 -2.924 1.00 87.19 83 LEU A C 1
ATOM 644 O O . LEU A 1 83 ? 1.852 -2.513 -2.357 1.00 87.19 83 LEU A O 1
ATOM 648 N N . ASP A 1 84 ? 3.737 -3.540 -2.991 1.00 81.25 84 ASP A N 1
ATOM 649 C CA . ASP A 1 84 ? 3.407 -4.832 -2.382 1.00 81.25 84 ASP A CA 1
ATOM 650 C C . ASP A 1 84 ? 3.259 -4.706 -0.853 1.00 81.25 84 ASP A C 1
ATOM 652 O O . ASP A 1 84 ? 2.342 -5.296 -0.272 1.00 81.25 84 ASP A O 1
ATOM 656 N N . SER A 1 85 ? 4.096 -3.888 -0.200 1.00 74.31 85 SER A N 1
ATOM 657 C CA . SER A 1 85 ? 3.960 -3.571 1.229 1.00 74.31 85 SER A CA 1
ATOM 658 C C . SER A 1 85 ? 2.662 -2.820 1.519 1.00 74.31 85 SER A C 1
ATOM 660 O O . SER A 1 85 ? 1.899 -3.231 2.390 1.00 74.31 85 SER A O 1
ATOM 662 N N . GLN A 1 86 ? 2.358 -1.768 0.755 1.00 77.12 86 GLN A N 1
ATOM 663 C CA . GLN A 1 86 ? 1.121 -1.000 0.921 1.00 77.12 86 GLN A CA 1
ATOM 664 C C . GLN A 1 86 ? -0.124 -1.868 0.690 1.00 77.12 86 GLN A C 1
ATOM 666 O O . GLN A 1 86 ? -1.084 -1.796 1.455 1.00 77.12 86 GLN A O 1
ATOM 671 N N . ILE A 1 87 ? -0.111 -2.741 -0.321 1.00 80.25 87 ILE A N 1
ATOM 672 C CA . ILE A 1 87 ? -1.195 -3.697 -0.583 1.00 80.25 87 ILE A CA 1
ATOM 673 C C . ILE A 1 87 ? -1.318 -4.705 0.562 1.00 80.25 87 ILE A C 1
ATOM 675 O O . ILE A 1 87 ? -2.437 -5.055 0.938 1.00 80.25 87 ILE A O 1
ATOM 679 N N . SER A 1 88 ? -0.205 -5.184 1.121 1.00 70.94 88 SER A N 1
ATOM 680 C CA . SER A 1 88 ? -0.204 -6.060 2.297 1.00 70.94 88 SER A CA 1
ATOM 681 C C . SER A 1 88 ? -0.836 -5.371 3.506 1.00 70.94 88 SER A C 1
ATOM 683 O O . SER A 1 88 ? -1.681 -5.969 4.175 1.00 70.94 88 SER A O 1
ATOM 685 N N . ASP A 1 89 ? -0.492 -4.111 3.754 1.00 70.38 89 ASP A N 1
ATOM 686 C CA . ASP A 1 89 ? -1.050 -3.325 4.852 1.00 70.38 89 ASP A CA 1
ATOM 687 C C . ASP A 1 89 ? -2.545 -3.085 4.648 1.00 70.38 89 ASP A C 1
ATOM 689 O O . ASP A 1 89 ? -3.347 -3.421 5.518 1.00 70.38 89 ASP A O 1
ATOM 693 N N . VAL A 1 90 ? -2.956 -2.625 3.462 1.00 72.44 90 VAL A N 1
ATOM 694 C CA . VAL A 1 90 ? -4.373 -2.467 3.096 1.00 72.44 90 VAL A CA 1
ATOM 695 C C . VAL A 1 90 ? -5.122 -3.789 3.222 1.00 72.44 90 VAL A C 1
ATOM 697 O O . VAL A 1 90 ? -6.216 -3.816 3.776 1.00 72.44 90 VAL A O 1
ATOM 700 N N . ARG A 1 91 ? -4.543 -4.907 2.773 1.00 68.69 91 ARG A N 1
ATOM 701 C CA . ARG A 1 91 ? -5.128 -6.244 2.936 1.00 68.69 91 ARG A CA 1
ATOM 702 C C . ARG A 1 91 ? -5.267 -6.607 4.408 1.00 68.69 91 ARG A C 1
ATOM 704 O O . ARG A 1 91 ? -6.290 -7.166 4.779 1.00 68.69 91 ARG A O 1
ATOM 711 N N . ARG A 1 92 ? -4.282 -6.295 5.248 1.00 64.44 92 ARG A N 1
ATOM 712 C CA . ARG A 1 92 ? -4.325 -6.539 6.695 1.00 64.44 92 ARG A CA 1
ATOM 713 C C . ARG A 1 92 ? -5.407 -5.704 7.379 1.00 64.44 92 ARG A C 1
ATOM 715 O O . ARG A 1 92 ? -6.097 -6.226 8.250 1.00 64.44 92 ARG A O 1
ATOM 722 N N . PHE A 1 93 ? -5.585 -4.450 6.967 1.00 63.38 93 PHE A N 1
ATOM 723 C CA . PHE A 1 93 ? -6.670 -3.588 7.439 1.00 63.38 93 PHE A CA 1
ATOM 724 C C . PHE A 1 93 ? -8.040 -4.077 6.947 1.00 63.38 93 PHE A C 1
ATOM 726 O O . PHE A 1 93 ? -8.964 -4.208 7.743 1.00 63.38 93 PHE A O 1
ATOM 733 N N . ALA A 1 94 ? -8.160 -4.424 5.663 1.00 67.19 94 ALA A N 1
ATOM 734 C CA . ALA A 1 94 ? -9.399 -4.889 5.038 1.00 67.19 94 ALA A CA 1
ATOM 735 C C . ALA A 1 94 ? -9.827 -6.286 5.504 1.00 67.19 94 ALA A C 1
ATOM 737 O O . ALA A 1 94 ? -11.016 -6.573 5.587 1.00 67.19 94 ALA A O 1
ATOM 738 N N . GLN A 1 95 ? -8.871 -7.155 5.847 1.00 65.44 95 GLN A N 1
ATOM 739 C CA . GLN A 1 95 ? -9.155 -8.452 6.462 1.00 65.44 95 GLN A CA 1
ATOM 740 C C . GLN A 1 95 ? -9.748 -8.321 7.865 1.00 65.44 95 GLN A C 1
ATOM 742 O O . GLN A 1 95 ? -10.191 -9.340 8.387 1.00 65.44 95 GLN A O 1
ATOM 747 N N . GLY A 1 96 ? -9.759 -7.113 8.455 1.00 57.91 96 GLY A N 1
ATOM 748 C CA . GLY A 1 96 ? -10.556 -6.783 9.633 1.00 57.91 96 GLY A CA 1
ATOM 749 C C . GLY A 1 96 ? -10.504 -7.885 10.678 1.00 57.91 96 GLY A C 1
ATOM 750 O O . GLY A 1 96 ? -11.519 -8.509 10.973 1.00 57.91 96 GLY A O 1
ATOM 751 N N . LYS A 1 97 ? -9.309 -8.212 11.188 1.00 58.97 97 LYS A N 1
ATOM 752 C CA . LYS A 1 97 ? -9.210 -9.208 12.255 1.00 58.97 97 LYS A CA 1
ATOM 753 C C . LYS A 1 97 ? -9.907 -8.621 13.477 1.00 58.97 97 LYS A C 1
ATOM 755 O O . LYS A 1 97 ? -9.339 -7.746 14.121 1.00 58.97 97 LYS A O 1
ATOM 760 N N . LEU A 1 98 ? -11.115 -9.094 13.775 1.00 54.53 98 LEU A N 1
ATOM 761 C CA . LEU A 1 98 ? -11.861 -8.748 14.980 1.00 54.53 98 LEU A CA 1
ATOM 762 C C . LEU A 1 98 ? -10.965 -9.012 16.196 1.00 54.53 98 LEU A C 1
ATOM 764 O O . LEU A 1 98 ? -10.661 -10.160 16.521 1.00 54.53 98 LEU A O 1
ATOM 768 N N . ILE A 1 99 ? -10.449 -7.938 16.795 1.00 56.69 99 ILE A N 1
ATOM 769 C CA . ILE A 1 99 ? -9.501 -8.030 17.914 1.00 56.69 99 ILE A CA 1
ATOM 770 C C . ILE A 1 99 ? -10.253 -8.251 19.222 1.00 56.69 99 ILE A C 1
ATOM 772 O O . ILE A 1 99 ? -9.749 -8.943 20.103 1.00 56.69 99 ILE A O 1
ATOM 776 N N . LEU A 1 100 ? -11.452 -7.680 19.329 1.00 55.94 100 LEU A N 1
ATOM 777 C CA . LEU A 1 100 ? -12.272 -7.731 20.523 1.00 55.94 100 LEU A CA 1
ATOM 778 C C . LEU A 1 100 ? -13.735 -7.526 20.124 1.00 55.94 100 LEU A C 1
ATOM 780 O O . LEU A 1 100 ? -14.048 -6.578 19.409 1.00 55.94 100 LEU A O 1
ATOM 784 N N . GLN A 1 101 ? -14.607 -8.419 20.580 1.00 56.56 101 GLN A N 1
ATOM 785 C CA . GLN A 1 101 ? -16.052 -8.234 20.553 1.00 56.56 101 GLN A CA 1
ATOM 786 C C . GLN A 1 101 ? -16.520 -8.322 21.998 1.00 56.56 101 GLN A C 1
ATOM 788 O O . GLN A 1 101 ? -16.477 -9.391 22.600 1.00 56.56 101 GLN A O 1
ATOM 793 N N . GLU A 1 102 ? -16.913 -7.181 22.544 1.00 63.22 102 GLU A N 1
ATOM 794 C CA . GLU A 1 102 ? -17.552 -7.063 23.850 1.00 63.22 102 GLU A CA 1
ATOM 795 C C . GLU A 1 102 ? -19.039 -6.818 23.598 1.00 63.22 102 GLU A C 1
ATOM 797 O O . GLU A 1 102 ? -19.404 -5.919 22.838 1.00 63.22 102 GLU A O 1
ATOM 802 N N . ILE A 1 103 ? -19.896 -7.662 24.172 1.00 62.00 103 ILE A N 1
ATOM 803 C CA . ILE A 1 103 ? -21.347 -7.474 24.146 1.00 62.00 103 ILE A CA 1
ATOM 804 C C . ILE A 1 103 ? -21.740 -7.086 25.565 1.00 62.00 103 ILE A C 1
ATOM 806 O O . ILE A 1 103 ? -21.852 -7.962 26.418 1.00 62.00 103 ILE A O 1
ATOM 810 N N . LEU A 1 104 ? -21.986 -5.795 25.792 1.00 62.03 104 LEU A N 1
ATOM 811 C CA . LEU A 1 104 ? -22.653 -5.335 27.007 1.00 62.03 104 LEU A CA 1
ATOM 812 C C . LEU A 1 104 ? -24.088 -5.853 26.973 1.00 62.03 104 LEU A C 1
ATOM 814 O O . LEU A 1 104 ? -24.876 -5.500 26.090 1.00 62.03 104 LEU A O 1
ATOM 818 N N . ARG A 1 105 ? -24.403 -6.764 27.888 1.00 58.69 105 ARG A N 1
ATOM 819 C CA . ARG A 1 105 ? -25.720 -7.393 27.959 1.00 58.69 105 ARG A CA 1
ATOM 820 C C . ARG A 1 105 ? -26.668 -6.554 28.812 1.00 58.69 105 ARG A C 1
ATOM 822 O O . ARG A 1 105 ? -26.263 -5.732 29.627 1.00 58.69 105 ARG A O 1
ATOM 829 N N . ASN A 1 106 ? -27.965 -6.777 28.605 1.00 54.00 106 ASN A N 1
ATOM 830 C CA . ASN A 1 106 ? -29.058 -6.050 29.260 1.00 54.00 106 ASN A CA 1
ATOM 831 C C . ASN A 1 106 ? -29.030 -6.170 30.801 1.00 54.00 106 ASN A C 1
ATOM 833 O O . ASN A 1 106 ? -29.702 -5.426 31.490 1.00 54.00 106 ASN A O 1
ATOM 837 N N . ASP A 1 107 ? -28.298 -7.110 31.386 1.00 61.53 107 ASP A N 1
ATOM 838 C CA . ASP A 1 107 ? -28.077 -7.205 32.833 1.00 61.53 107 ASP A CA 1
ATOM 839 C C . ASP A 1 107 ? -26.987 -6.256 33.365 1.00 61.53 107 ASP A C 1
ATOM 841 O O . ASP A 1 107 ? -26.994 -5.957 34.555 1.00 61.53 107 ASP A O 1
ATOM 845 N N . GLU A 1 108 ? -26.115 -5.733 32.502 1.00 61.06 108 GLU A N 1
ATOM 846 C CA . GLU A 1 108 ? -24.974 -4.869 32.857 1.00 61.06 108 GLU A CA 1
ATOM 847 C C . GLU A 1 108 ? -25.182 -3.398 32.437 1.00 61.06 108 GLU A C 1
ATOM 849 O O . GLU A 1 108 ? -24.552 -2.473 32.960 1.00 61.06 108 GLU A O 1
ATOM 854 N N . ALA A 1 109 ? -26.075 -3.169 31.472 1.00 67.88 109 ALA A N 1
ATOM 855 C CA . ALA A 1 109 ? -26.341 -1.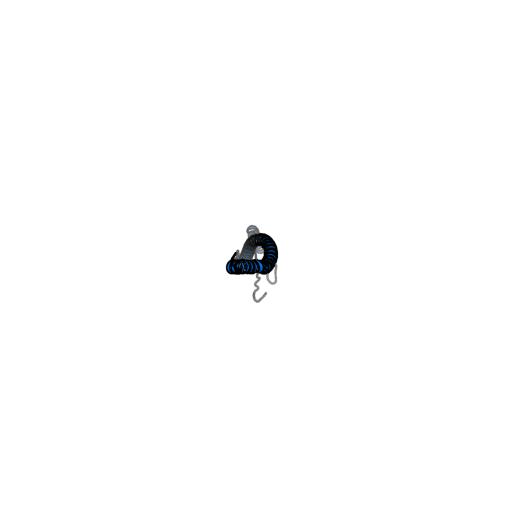864 30.882 1.00 67.88 109 ALA A CA 1
ATOM 856 C C . ALA A 1 109 ? -27.830 -1.713 30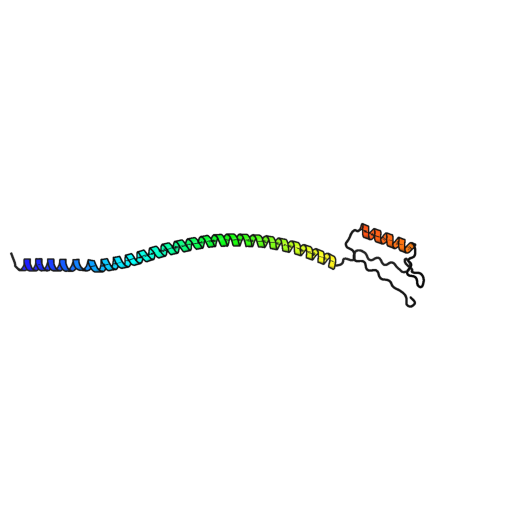.541 1.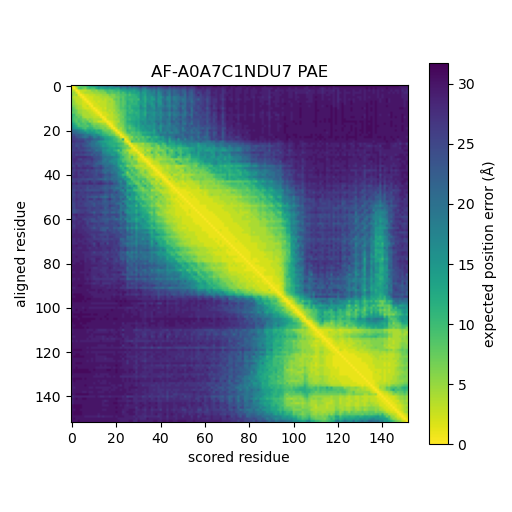00 67.88 109 ALA A C 1
ATOM 858 O O . ALA A 1 109 ? -28.245 -1.968 29.410 1.00 67.88 109 ALA A O 1
ATOM 859 N N . LYS A 1 110 ? -28.639 -1.303 31.528 1.00 72.75 110 LYS A N 1
ATOM 860 C CA . LYS A 1 110 ? -30.045 -0.934 31.310 1.00 72.75 110 LYS A CA 1
ATOM 861 C C . LYS A 1 110 ? -30.212 0.564 31.193 1.00 72.75 110 LYS A C 1
ATOM 863 O O . LYS A 1 110 ? -29.612 1.329 31.946 1.00 72.75 110 LYS A O 1
ATOM 868 N N . PHE A 1 111 ? -31.092 0.943 30.282 1.00 78.31 111 PHE A N 1
ATOM 869 C CA . PHE A 1 111 ? -31.693 2.260 30.268 1.00 78.31 111 PHE A CA 1
ATOM 870 C C . PHE A 1 111 ? -32.973 2.228 31.103 1.00 78.31 111 PHE A C 1
ATOM 872 O O . PHE A 1 111 ? -33.683 1.219 31.126 1.00 78.31 111 PHE A O 1
ATOM 879 N N . GLU A 1 112 ? -33.250 3.323 31.805 1.00 79.25 112 GLU A N 1
ATOM 880 C CA . GLU A 1 112 ? -34.559 3.527 32.426 1.00 79.25 112 GLU A CA 1
ATOM 881 C C . GLU A 1 112 ? -35.642 3.672 31.345 1.00 79.25 112 GLU A C 1
ATOM 883 O O . GLU A 1 112 ? -35.345 4.003 30.194 1.00 79.25 112 GLU A O 1
ATOM 888 N N . PHE A 1 113 ? -36.904 3.438 31.714 1.00 79.81 113 PHE A N 1
ATOM 889 C CA . PHE A 1 113 ? -38.031 3.565 30.784 1.00 79.81 113 PHE A CA 1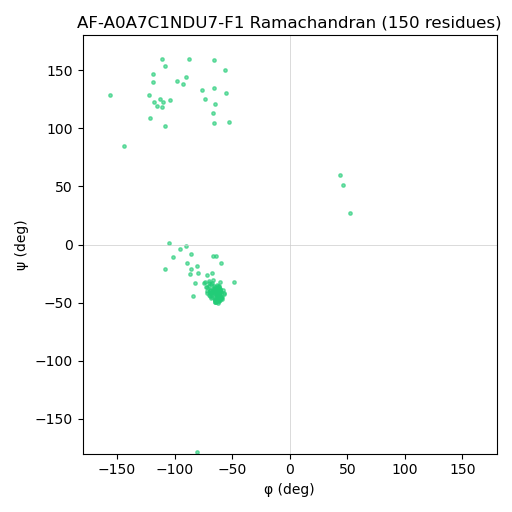
ATOM 890 C C . PHE A 1 113 ? -38.067 4.964 30.146 1.00 79.81 113 PHE A C 1
ATOM 892 O O . PHE A 1 113 ? -37.959 5.966 30.855 1.00 79.81 113 PHE A O 1
ATOM 899 N N . GLU A 1 114 ? -38.191 5.017 28.815 1.00 79.31 114 GLU A N 1
ATOM 900 C CA . GLU A 1 114 ? -38.132 6.251 28.008 1.00 79.31 114 GLU A CA 1
ATOM 901 C C . GLU A 1 114 ? -36.885 7.129 28.257 1.00 79.31 114 GLU A C 1
ATOM 903 O O . GLU A 1 114 ? -36.907 8.343 28.043 1.00 79.31 114 GLU A O 1
ATOM 908 N N . SER A 1 115 ? -35.768 6.536 28.687 1.00 82.25 115 SER A N 1
ATOM 909 C CA . SER A 1 115 ? -34.526 7.256 28.968 1.00 82.25 115 SER A CA 1
ATOM 910 C C . SER A 1 115 ? -33.377 6.790 28.081 1.00 82.25 115 SER A C 1
ATOM 912 O O . SER A 1 115 ? -33.256 5.623 27.730 1.00 82.25 115 SER A O 1
ATOM 914 N N . TYR A 1 116 ? -32.483 7.716 27.745 1.00 82.88 116 TYR A N 1
ATOM 915 C CA . TYR A 1 116 ? -31.186 7.428 27.124 1.00 82.88 116 TYR A CA 1
ATOM 916 C C . TYR A 1 116 ? -30.034 7.571 28.127 1.00 82.88 116 TYR A C 1
ATOM 918 O O . TYR A 1 116 ? -28.859 7.454 27.766 1.00 82.88 116 TYR A O 1
ATOM 926 N N . GLU A 1 117 ? -30.342 7.892 29.383 1.00 85.19 117 GLU A N 1
ATOM 927 C CA . GLU A 1 117 ? -29.322 8.090 30.397 1.00 85.19 117 GLU A CA 1
ATOM 928 C C . GLU A 1 117 ? -28.729 6.752 30.825 1.00 85.19 117 GLU A C 1
ATOM 930 O O . GLU A 1 117 ? -29.426 5.835 31.252 1.00 85.19 117 GLU A O 1
ATOM 935 N N . LEU A 1 118 ? -27.404 6.660 30.732 1.00 83.62 118 LEU A N 1
ATOM 936 C CA . LEU A 1 118 ? -26.663 5.520 31.246 1.00 83.62 118 LEU A CA 1
ATOM 937 C C . LEU A 1 118 ? -26.554 5.604 32.769 1.00 83.62 118 LEU A C 1
ATOM 939 O O . LEU A 1 118 ? -26.130 6.636 33.312 1.00 83.62 118 LEU A O 1
ATOM 943 N N . GLY A 1 119 ? -26.836 4.485 33.437 1.00 85.00 119 GLY A N 1
ATOM 944 C CA . GLY A 1 119 ? -26.542 4.307 34.853 1.00 85.00 119 GLY A CA 1
ATOM 945 C C . GLY A 1 119 ? -25.058 4.539 35.160 1.00 85.00 119 GLY A C 1
ATOM 946 O O . GLY A 1 119 ? -24.178 4.318 34.323 1.00 85.00 119 GLY A O 1
ATOM 947 N N . GLY A 1 120 ? -24.761 4.999 36.379 1.00 86.94 120 GLY A N 1
ATOM 948 C CA . GLY A 1 120 ? -23.385 5.294 36.795 1.00 86.94 120 GLY A CA 1
ATOM 949 C C . GLY A 1 120 ? -22.450 4.085 36.681 1.00 86.94 120 GLY A C 1
ATOM 950 O O . GLY A 1 120 ? -21.322 4.227 36.221 1.00 86.94 120 GLY A O 1
ATOM 951 N N . GLU A 1 121 ? -22.937 2.890 37.021 1.00 82.00 121 GLU A N 1
ATOM 952 C CA . GLU A 1 121 ? -22.186 1.636 36.882 1.00 82.00 121 GLU A CA 1
ATOM 953 C C . GLU A 1 121 ? -21.810 1.342 35.422 1.00 82.00 121 GLU A C 1
ATOM 955 O O . GLU A 1 121 ? -20.654 1.034 35.128 1.00 82.00 121 GLU A O 1
ATOM 960 N N . THR A 1 122 ? -22.756 1.513 34.496 1.00 83.94 122 THR A N 1
ATOM 961 C CA . THR A 1 122 ? -22.538 1.291 33.064 1.00 83.94 122 THR A CA 1
ATOM 962 C C . THR A 1 122 ? -21.505 2.256 32.490 1.00 83.94 122 THR A C 1
ATOM 964 O O . THR A 1 122 ? -20.658 1.848 31.697 1.00 83.94 122 THR A O 1
ATOM 967 N N . LYS A 1 123 ? -21.508 3.525 32.926 1.00 87.00 123 LYS A N 1
ATOM 968 C CA . LYS A 1 123 ? -20.469 4.497 32.540 1.00 87.00 123 LYS A CA 1
ATOM 969 C C . LYS A 1 123 ? -19.080 4.029 32.977 1.00 87.00 123 LYS A C 1
ATOM 971 O O . LYS A 1 123 ? -18.169 3.992 32.162 1.00 87.00 123 LYS A O 1
ATOM 976 N N . VAL A 1 124 ? -18.948 3.563 34.221 1.00 88.44 124 VAL A N 1
ATOM 977 C CA . VAL A 1 124 ? -17.677 3.034 34.747 1.00 88.44 124 VAL A CA 1
ATOM 978 C C . VAL A 1 124 ? -17.220 1.777 33.994 1.00 88.44 124 VAL A C 1
ATOM 980 O O . VAL A 1 124 ? -16.021 1.559 33.818 1.00 88.44 124 VAL A O 1
ATOM 983 N N . ALA A 1 125 ? -18.147 0.922 33.557 1.00 84.31 125 ALA A N 1
ATOM 984 C CA . ALA A 1 125 ? -17.821 -0.243 32.734 1.00 84.31 125 ALA A CA 1
ATOM 985 C C . ALA A 1 125 ? -17.318 0.163 31.335 1.00 84.31 125 ALA A C 1
ATOM 987 O O . ALA A 1 125 ? -16.302 -0.364 30.876 1.00 84.31 125 ALA A O 1
ATOM 988 N N . LEU A 1 126 ? -17.973 1.139 30.696 1.00 86.25 126 LEU A N 1
ATOM 989 C CA . LEU A 1 126 ? -17.546 1.704 29.412 1.00 86.25 126 LEU A CA 1
ATOM 990 C C . LEU A 1 126 ? -16.171 2.374 29.505 1.00 86.25 126 LEU A C 1
ATOM 992 O O . LEU A 1 126 ? -15.339 2.158 28.626 1.00 86.25 126 LEU A O 1
ATOM 996 N N . ASP A 1 127 ? -15.901 3.117 30.580 1.00 90.44 127 ASP A N 1
ATOM 997 C CA . ASP A 1 127 ? -14.599 3.754 30.805 1.00 90.44 127 ASP A CA 1
ATOM 998 C C . ASP A 1 127 ? -13.475 2.706 30.856 1.00 90.44 127 ASP A C 1
ATOM 1000 O O . ASP A 1 127 ? -12.481 2.822 30.138 1.00 90.44 127 ASP A O 1
ATOM 1004 N N . ARG A 1 128 ? -13.668 1.611 31.607 1.00 87.56 128 ARG A N 1
ATOM 1005 C CA . ARG A 1 128 ? -12.706 0.491 31.670 1.00 87.56 128 ARG A CA 1
ATOM 1006 C C . ARG A 1 128 ? -12.479 -0.178 30.311 1.00 87.56 128 ARG A C 1
ATOM 1008 O O . ARG A 1 128 ? -11.354 -0.572 29.980 1.00 87.56 128 ARG A O 1
ATOM 1015 N N . PHE A 1 129 ? -13.535 -0.322 29.515 1.00 84.62 129 PHE A N 1
ATOM 1016 C CA . PHE A 1 129 ? -13.427 -0.861 28.161 1.00 84.62 129 PHE A CA 1
ATOM 1017 C C . PHE A 1 129 ? -12.600 0.068 27.260 1.00 84.62 129 PHE A C 1
ATOM 1019 O O . PHE A 1 129 ? -11.667 -0.388 26.596 1.00 84.62 129 PHE A O 1
ATOM 1026 N N . VAL A 1 130 ? -12.864 1.377 27.295 1.00 86.81 130 VAL A N 1
ATOM 1027 C CA . VAL A 1 130 ? -12.108 2.382 26.531 1.00 86.81 130 VAL A CA 1
ATOM 1028 C C . VAL A 1 130 ? -10.639 2.424 26.957 1.00 86.81 130 VAL A C 1
ATOM 1030 O O . VAL A 1 130 ? -9.762 2.431 26.093 1.00 86.81 130 VAL A O 1
ATOM 1033 N N . GLU A 1 131 ? -10.338 2.372 28.256 1.00 90.50 131 GLU A N 1
ATOM 1034 C CA . GLU A 1 131 ? -8.959 2.282 28.760 1.00 90.50 131 GLU A CA 1
ATOM 1035 C C . GLU A 1 131 ? -8.224 1.061 28.193 1.00 90.50 131 GLU A C 1
ATOM 1037 O O . GLU A 1 131 ? -7.072 1.163 27.764 1.00 90.50 131 GLU A O 1
ATOM 1042 N N . THR A 1 132 ? -8.907 -0.085 28.112 1.00 84.44 132 THR A N 1
ATOM 1043 C CA . THR A 1 132 ? -8.357 -1.306 27.509 1.00 84.44 132 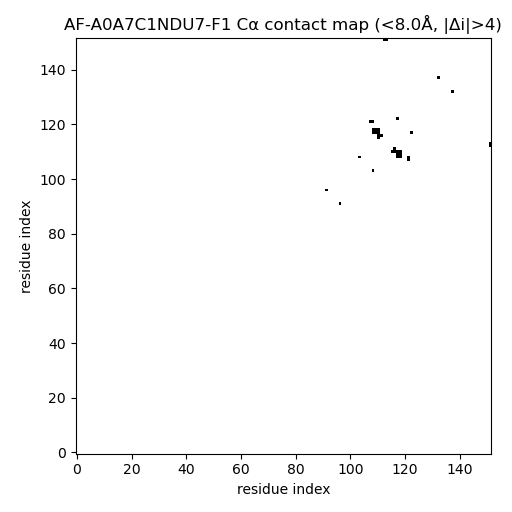THR A CA 1
ATOM 1044 C C . THR A 1 132 ? -8.048 -1.107 26.024 1.00 84.44 132 THR A C 1
ATOM 1046 O O . THR A 1 132 ? -6.987 -1.525 25.552 1.00 84.44 132 THR A O 1
ATOM 1049 N N . LEU A 1 133 ? -8.936 -0.446 25.278 1.00 83.69 133 LEU A N 1
ATOM 1050 C CA . LEU A 1 133 ? -8.725 -0.144 23.860 1.00 83.69 133 LEU A CA 1
ATOM 1051 C C . LEU A 1 133 ? -7.535 0.803 23.644 1.00 83.69 133 LEU A C 1
ATOM 1053 O O . LEU A 1 133 ? -6.706 0.550 22.765 1.00 83.69 133 LEU A O 1
ATOM 1057 N N . ILE A 1 134 ? -7.413 1.848 24.470 1.00 85.50 134 ILE A N 1
ATOM 1058 C CA . ILE A 1 134 ? -6.292 2.799 24.435 1.00 85.50 134 ILE A CA 1
ATOM 1059 C C . ILE A 1 134 ? -4.973 2.078 24.731 1.00 85.50 134 ILE A C 1
ATOM 1061 O O . ILE A 1 134 ? -4.009 2.231 23.982 1.00 85.50 134 ILE A O 1
ATOM 1065 N N . ALA A 1 135 ? -4.934 1.248 25.778 1.00 84.50 135 ALA A N 1
ATOM 1066 C CA . ALA A 1 135 ? -3.739 0.500 26.165 1.00 84.50 135 ALA A CA 1
ATOM 1067 C C . ALA A 1 135 ? -3.259 -0.464 25.066 1.00 84.50 135 ALA A C 1
ATOM 1069 O O . ALA A 1 135 ? -2.058 -0.688 24.915 1.00 84.50 135 ALA A O 1
ATOM 1070 N N . GLN A 1 136 ? -4.180 -1.024 24.275 1.00 79.62 136 GLN A N 1
ATOM 1071 C CA . GLN A 1 136 ? -3.822 -1.894 23.155 1.00 79.62 136 GLN A CA 1
ATOM 1072 C C . GLN A 1 136 ? -3.208 -1.137 21.968 1.00 79.62 136 GLN A C 1
ATOM 1074 O O . GLN A 1 136 ? -2.443 -1.753 21.224 1.00 79.62 136 GLN A O 1
ATOM 1079 N N . ASN A 1 137 ? -3.522 0.154 21.790 1.00 75.62 137 ASN A N 1
ATOM 1080 C CA . ASN A 1 137 ? -2.987 1.041 20.748 1.00 75.62 137 ASN A CA 1
ATOM 1081 C C . ASN A 1 137 ? -2.974 0.412 19.337 1.00 75.62 137 ASN A C 1
ATOM 1083 O O . ASN A 1 137 ? -1.947 0.356 18.656 1.00 75.62 137 ASN A O 1
ATOM 1087 N N . LYS A 1 138 ? -4.121 -0.125 18.909 1.00 73.38 138 LYS A N 1
ATOM 1088 C CA . LYS A 1 138 ? -4.300 -0.719 17.573 1.00 73.38 138 LYS A CA 1
ATOM 1089 C C . LYS A 1 138 ? -5.234 0.151 16.736 1.00 73.38 138 LYS A C 1
ATOM 1091 O O . LYS A 1 138 ? -6.011 0.925 17.280 1.00 73.38 138 LYS A O 1
ATOM 1096 N N . GLY A 1 139 ? -5.184 0.006 15.412 1.00 62.66 139 GLY A N 1
ATOM 1097 C CA . GLY A 1 139 ? -6.238 0.540 14.546 1.00 62.66 139 GLY A CA 1
ATOM 1098 C C . GLY A 1 139 ? -7.546 -0.197 14.837 1.00 62.66 139 GLY A C 1
ATOM 1099 O O . GLY A 1 139 ? -7.581 -1.424 14.739 1.00 62.66 139 GLY A O 1
ATOM 1100 N N . LEU A 1 140 ? -8.585 0.535 15.242 1.00 69.56 140 LEU A N 1
ATOM 1101 C CA . LEU A 1 140 ? -9.858 -0.022 15.706 1.00 69.56 140 LEU A CA 1
ATOM 1102 C C . LEU A 1 140 ? -11.003 0.436 14.799 1.00 69.56 140 LEU A C 1
ATOM 1104 O O . LEU A 1 140 ? -11.066 1.597 14.401 1.00 69.56 140 LEU A O 1
ATOM 1108 N N . TYR A 1 141 ? -11.921 -0.485 14.517 1.00 66.75 141 TYR A N 1
ATOM 1109 C CA . TYR A 1 141 ? -13.252 -0.195 13.995 1.00 66.75 141 TYR A CA 1
ATOM 1110 C C . TYR A 1 141 ? -14.246 -0.514 15.112 1.00 66.75 141 TYR A C 1
ATOM 1112 O O . TYR A 1 141 ? -14.229 -1.627 15.637 1.00 66.75 141 TYR A O 1
ATOM 1120 N N . LEU A 1 142 ? -15.046 0.474 15.512 1.00 73.12 142 LEU A N 1
ATOM 1121 C CA . LEU A 1 142 ? -16.022 0.344 16.591 1.00 73.12 142 LEU A CA 1
ATOM 1122 C C . LEU A 1 142 ? -17.427 0.442 16.007 1.00 73.12 142 LEU A C 1
ATOM 1124 O O . LEU A 1 142 ? -17.759 1.426 15.348 1.00 73.12 142 LEU A O 1
ATOM 1128 N N . GLU A 1 143 ? -18.245 -0.563 16.289 1.00 71.44 143 GLU A N 1
ATOM 1129 C CA . GLU A 1 143 ? -19.665 -0.577 15.966 1.00 71.44 143 GLU A CA 1
ATOM 1130 C C . GLU A 1 143 ? -20.454 -0.668 17.273 1.00 71.44 143 GLU A C 1
ATOM 1132 O O . GLU A 1 143 ? -20.243 -1.579 18.072 1.00 71.44 143 GLU A O 1
ATOM 1137 N N . ILE A 1 144 ? -21.339 0.301 17.508 1.00 80.62 144 ILE A N 1
ATOM 1138 C CA . ILE A 1 144 ? -22.191 0.362 18.698 1.00 80.62 144 ILE A CA 1
ATOM 1139 C C . ILE A 1 144 ? -23.621 0.097 18.242 1.00 80.62 144 ILE A C 1
ATOM 1141 O O . ILE A 1 144 ? -24.165 0.859 17.442 1.00 80.62 144 ILE A O 1
ATOM 1145 N N . GLN A 1 145 ? -24.227 -0.973 18.752 1.00 76.38 145 GLN A N 1
ATOM 1146 C CA . GLN A 1 145 ? -25.594 -1.362 18.412 1.00 76.38 145 GLN A CA 1
ATOM 1147 C C . GLN A 1 145 ? -26.498 -1.268 19.641 1.00 76.38 145 GLN A C 1
ATOM 1149 O O . GLN A 1 145 ? -26.288 -1.962 20.633 1.00 76.38 145 GLN A O 1
ATOM 1154 N N . GLY A 1 146 ? -27.525 -0.426 19.555 1.00 77.62 146 GLY A N 1
ATOM 1155 C CA . GLY A 1 146 ? -28.609 -0.374 20.533 1.00 77.62 146 GLY A CA 1
ATOM 1156 C C . GLY A 1 146 ? -29.765 -1.275 20.106 1.00 77.62 146 GLY A C 1
ATOM 1157 O O . GLY A 1 146 ? -30.128 -1.294 18.931 1.00 77.62 146 GLY A O 1
ATOM 1158 N N . HIS A 1 147 ? -30.348 -2.000 21.056 1.00 76.88 147 HIS A N 1
ATOM 1159 C CA . HIS A 1 147 ? -31.560 -2.791 20.850 1.00 76.88 147 HIS A CA 1
ATOM 1160 C C . HIS A 1 147 ? -32.628 -2.314 21.837 1.00 76.88 147 HIS A C 1
ATOM 1162 O O . HIS A 1 147 ? -32.355 -2.247 23.033 1.00 76.88 147 HIS A O 1
ATOM 1168 N N . ALA A 1 148 ? -33.822 -2.003 21.334 1.00 73.69 148 ALA A N 1
ATOM 1169 C CA . ALA A 1 148 ? -35.015 -1.729 22.135 1.00 73.69 148 ALA A CA 1
ATOM 1170 C C . ALA A 1 148 ? -36.003 -2.894 21.988 1.00 73.69 148 ALA A C 1
ATOM 1172 O O . ALA A 1 148 ? -35.979 -3.606 20.976 1.00 73.69 148 ALA A O 1
ATOM 1173 N N . ASP A 1 149 ? -36.852 -3.109 22.993 1.00 75.94 149 ASP A N 1
ATOM 1174 C CA . ASP A 1 149 ? -37.953 -4.062 22.863 1.00 75.94 149 ASP A CA 1
ATOM 1175 C C . ASP A 1 149 ? -39.144 -3.441 22.106 1.00 75.94 149 ASP A C 1
ATOM 1177 O O . ASP A 1 149 ? -39.083 -2.315 21.613 1.00 75.94 149 ASP A O 1
ATOM 1181 N N . SER A 1 150 ? -40.231 -4.197 21.940 1.00 77.44 150 SER A N 1
ATOM 1182 C CA . SER A 1 150 ? -41.411 -3.745 21.187 1.00 77.44 150 SER A CA 1
ATOM 1183 C C . SER A 1 150 ? -42.140 -2.540 21.796 1.00 77.44 150 SER A C 1
ATOM 1185 O O . SER A 1 150 ? -43.058 -2.018 21.165 1.00 77.44 150 SER A O 1
ATOM 1187 N N . SER A 1 151 ? -41.790 -2.144 23.016 1.00 73.19 151 SER A N 1
ATOM 1188 C CA . SER A 1 151 ? -42.459 -1.102 23.796 1.00 73.19 151 SER A CA 1
ATOM 1189 C C . SER A 1 151 ? -41.715 0.233 23.767 1.00 73.19 151 SER A C 1
ATOM 1191 O O . SER A 1 151 ? -42.310 1.235 24.158 1.00 73.19 151 SER A O 1
ATOM 1193 N N . GLY A 1 152 ? -40.476 0.253 23.257 1.00 57.81 152 GLY A N 1
ATOM 1194 C CA . GLY A 1 152 ? -39.578 1.407 23.344 1.00 57.81 152 GLY A CA 1
ATOM 1195 C C . GLY A 1 152 ? -38.715 1.341 24.591 1.00 57.81 152 GLY A C 1
ATOM 1196 O O . GLY A 1 152 ? -39.257 1.580 25.690 1.00 57.81 152 GLY A O 1
#

pLDDT: mean 75.4, std 13.11, range [52.44, 95.69]

Radius of gyration: 54.43 Å; Cα contacts (8 Å, |Δi|>4): 17; chains: 1; bounding box: 117×18×140 Å

Mean predicted aligned error: 18.89 Å